Protein AF-A0A9W6ZU11-F1 (afdb_monomer)

Nearest PDB structures (foldseek):
  2fmk-assembly1_A  TM=8.822E-01  e=1.330E-03  Salmonella enterica subsp. enterica serovar Typhimurium str. LT2
  3ffx-assembly2_B  TM=8.797E-01  e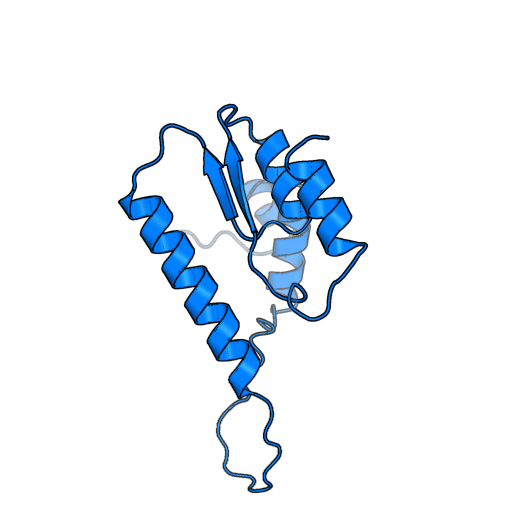=2.230E-03  Escherichia coli K-12
  3m6m-assembly1_F  TM=8.967E-01  e=4.539E-03  Xanthomonas campestris pv. campestris
  1mih-assembly2_B  TM=8.732E-01  e=5.509E-03  Escherichia coli
  6swl-assembly2_B  TM=8.504E-01  e=1.121E-02  Geobacillus stearothermophilus

Structure (mmCIF, N/CA/C/O backbone):
data_AF-A0A9W6ZU11-F1
#
_entry.id   AF-A0A9W6ZU11-F1
#
loop_
_atom_site.group_PDB
_atom_site.id
_atom_site.type_symbol
_atom_site.label_atom_id
_atom_site.label_alt_id
_atom_site.label_comp_id
_atom_site.label_asym_id
_atom_site.label_entity_id
_atom_site.label_seq_id
_atom_site.pdbx_PDB_ins_code
_atom_site.Cartn_x
_atom_site.Cartn_y
_atom_site.Cartn_z
_atom_site.occupancy
_atom_site.B_iso_or_equiv
_atom_site.auth_seq_id
_atom_site.auth_comp_id
_atom_site.auth_asym_id
_atom_site.auth_atom_id
_atom_site.pdbx_PDB_model_num
ATOM 1 N N . MET A 1 1 ? 17.823 -1.088 -10.133 1.00 62.28 1 MET A N 1
ATOM 2 C CA . MET A 1 1 ? 16.847 -1.796 -9.285 1.00 62.28 1 MET A CA 1
ATOM 3 C C . MET A 1 1 ? 15.929 -0.755 -8.673 1.00 62.28 1 MET A C 1
ATOM 5 O O . MET A 1 1 ? 16.429 0.159 -8.023 1.00 62.28 1 MET A O 1
ATOM 9 N N . SER A 1 2 ? 14.636 -0.798 -8.987 1.00 80.50 2 SER A N 1
ATOM 10 C CA . SER A 1 2 ? 13.642 0.122 -8.423 1.00 80.50 2 SER A CA 1
ATOM 11 C C . SER A 1 2 ? 13.206 -0.324 -7.020 1.00 80.50 2 SER A C 1
ATOM 13 O O . SER A 1 2 ? 13.491 -1.446 -6.600 1.00 80.50 2 SER A O 1
ATOM 15 N N . GLY A 1 3 ? 12.490 0.537 -6.288 1.00 78.50 3 GLY A N 1
ATOM 16 C CA . GLY A 1 3 ? 11.928 0.170 -4.980 1.00 78.50 3 GLY A CA 1
ATOM 17 C C . GLY A 1 3 ? 10.921 -0.988 -5.052 1.00 78.50 3 GLY A C 1
ATOM 18 O O . GLY A 1 3 ? 10.843 -1.784 -4.121 1.00 78.50 3 GLY A O 1
ATOM 19 N N . LEU A 1 4 ? 10.202 -1.123 -6.173 1.00 79.94 4 LEU A N 1
ATOM 20 C CA . LEU A 1 4 ? 9.296 -2.247 -6.425 1.00 79.94 4 LEU A CA 1
ATOM 21 C C . LEU A 1 4 ? 10.056 -3.545 -6.717 1.00 79.94 4 LEU A C 1
ATOM 23 O O . LEU A 1 4 ? 9.653 -4.596 -6.229 1.00 79.94 4 LEU A O 1
ATOM 27 N N . ASP A 1 5 ? 11.160 -3.476 -7.464 1.00 82.12 5 ASP A N 1
ATOM 28 C CA . ASP A 1 5 ? 12.004 -4.652 -7.736 1.00 82.12 5 ASP A CA 1
ATOM 29 C C . ASP A 1 5 ? 12.688 -5.145 -6.455 1.00 82.12 5 ASP A C 1
ATOM 31 O O . ASP A 1 5 ? 12.890 -6.339 -6.271 1.00 82.12 5 ASP A O 1
ATOM 35 N N . PHE A 1 6 ? 13.023 -4.230 -5.538 1.00 83.94 6 PHE A N 1
ATOM 36 C CA . PHE A 1 6 ? 13.545 -4.589 -4.220 1.00 83.94 6 PHE A CA 1
ATOM 37 C C . PHE A 1 6 ? 12.509 -5.278 -3.343 1.00 83.94 6 PHE A C 1
ATOM 39 O O . PHE A 1 6 ? 12.827 -6.286 -2.716 1.00 83.94 6 PHE A O 1
ATOM 46 N N . LEU A 1 7 ? 11.271 -4.782 -3.329 1.00 83.69 7 LEU A N 1
ATOM 47 C CA . LEU A 1 7 ? 10.175 -5.456 -2.636 1.00 83.69 7 LEU A CA 1
ATOM 48 C C . LEU A 1 7 ? 9.994 -6.888 -3.155 1.00 83.69 7 LEU A C 1
ATOM 50 O O . LEU A 1 7 ? 9.924 -7.822 -2.362 1.00 83.69 7 LEU A O 1
ATOM 54 N N . GLU A 1 8 ? 9.956 -7.049 -4.475 1.00 82.44 8 GLU A N 1
ATOM 55 C CA . GLU A 1 8 ? 9.813 -8.349 -5.130 1.00 82.44 8 GLU A CA 1
ATOM 56 C C . GLU A 1 8 ? 10.979 -9.284 -4.794 1.00 82.44 8 GLU A C 1
ATOM 58 O O . GLU A 1 8 ? 10.756 -10.397 -4.324 1.00 82.44 8 GLU A O 1
ATOM 63 N N . TYR A 1 9 ? 12.217 -8.797 -4.905 1.00 83.81 9 TYR A N 1
ATOM 64 C CA . TYR A 1 9 ? 13.414 -9.555 -4.548 1.00 83.81 9 TYR A CA 1
ATOM 65 C C . TYR A 1 9 ? 13.387 -10.051 -3.095 1.00 83.81 9 TYR A C 1
ATOM 67 O O . TYR A 1 9 ? 13.678 -11.215 -2.830 1.00 83.81 9 TYR A O 1
ATOM 75 N N . VAL A 1 10 ? 13.005 -9.189 -2.148 1.00 82.06 10 VAL A N 1
ATOM 76 C CA . VAL A 1 10 ? 12.952 -9.542 -0.720 1.00 82.06 10 VAL A CA 1
ATOM 77 C C . VAL A 1 10 ? 11.817 -10.522 -0.408 1.00 82.06 10 VAL A C 1
ATOM 79 O O . VAL A 1 10 ? 11.945 -11.346 0.500 1.00 82.06 10 VAL A O 1
ATOM 82 N N . ARG A 1 11 ? 10.707 -10.462 -1.151 1.00 77.38 11 ARG A N 1
ATOM 83 C CA . ARG A 1 11 ? 9.618 -11.442 -1.030 1.00 77.38 11 ARG A CA 1
ATOM 84 C C . ARG A 1 11 ? 10.014 -12.810 -1.585 1.00 77.38 11 ARG A C 1
ATOM 86 O O . ARG A 1 11 ? 9.645 -13.813 -0.977 1.00 77.38 11 ARG A O 1
ATOM 93 N N . ASP A 1 12 ? 10.769 -12.836 -2.679 1.00 79.75 12 ASP A N 1
ATOM 94 C CA . ASP A 1 12 ? 11.241 -14.059 -3.338 1.00 79.75 12 ASP A CA 1
ATOM 95 C C . ASP A 1 12 ? 12.415 -14.726 -2.591 1.00 79.75 12 ASP A C 1
ATOM 97 O O . ASP A 1 12 ? 12.525 -15.949 -2.559 1.00 79.75 12 ASP A O 1
ATOM 101 N N . HIS A 1 13 ? 13.234 -13.932 -1.886 1.00 79.38 13 HIS A N 1
ATOM 102 C CA . HIS A 1 13 ? 14.375 -14.396 -1.085 1.00 79.38 13 HIS A CA 1
ATOM 103 C C . HIS A 1 13 ? 14.144 -14.154 0.417 1.00 79.38 13 HIS A C 1
ATOM 105 O O . HIS A 1 13 ? 14.784 -13.283 1.020 1.00 79.38 13 HIS A O 1
ATOM 111 N N . PRO A 1 14 ? 13.230 -14.908 1.057 1.00 67.25 14 PRO A N 1
ATOM 112 C CA . PRO A 1 14 ? 12.904 -14.714 2.458 1.00 67.25 14 PRO A CA 1
ATOM 113 C C . PRO A 1 14 ? 14.074 -15.133 3.354 1.00 67.25 14 PRO A C 1
ATOM 115 O O . PRO A 1 14 ? 14.237 -16.304 3.688 1.00 67.25 14 PRO A O 1
ATOM 118 N N . VAL A 1 15 ? 14.857 -14.159 3.807 1.00 68.50 15 VAL A N 1
ATOM 119 C CA . VAL A 1 15 ? 15.675 -14.297 5.019 1.00 68.50 15 VAL A CA 1
ATOM 120 C C . VAL A 1 15 ? 14.745 -14.486 6.226 1.00 68.50 15 VAL A C 1
ATOM 122 O O . VAL A 1 15 ? 13.701 -13.833 6.309 1.00 68.50 15 VAL A O 1
ATOM 125 N N . GLU A 1 16 ? 15.113 -15.371 7.161 1.00 61.19 16 GLU A N 1
ATOM 126 C CA . GLU A 1 16 ? 14.286 -15.786 8.318 1.00 61.19 16 GLU A CA 1
ATOM 127 C C . GLU A 1 16 ? 13.654 -14.610 9.083 1.00 61.19 16 GLU A C 1
ATOM 129 O O . GLU A 1 16 ? 12.509 -14.695 9.514 1.00 61.19 16 GLU A O 1
ATOM 134 N N . ASN A 1 17 ? 14.349 -13.472 9.158 1.00 62.44 17 ASN A N 1
ATOM 135 C CA . ASN A 1 17 ? 13.919 -12.291 9.913 1.00 62.44 17 ASN A CA 1
ATOM 136 C C . ASN A 1 17 ? 13.094 -11.271 9.107 1.00 62.44 17 ASN A C 1
ATOM 138 O O . ASN A 1 17 ? 12.743 -10.215 9.632 1.00 62.44 17 ASN A O 1
ATOM 142 N N . VAL A 1 18 ? 12.807 -11.542 7.831 1.00 66.12 18 VAL A N 1
ATOM 143 C CA . VAL A 1 18 ? 12.072 -10.619 6.941 1.00 66.12 18 VAL A CA 1
ATOM 144 C C . VAL A 1 18 ? 10.720 -11.186 6.509 1.00 66.12 18 VAL A C 1
ATOM 146 O O . VAL A 1 18 ? 9.853 -10.442 6.034 1.00 66.12 18 VAL A O 1
ATOM 149 N N . ARG A 1 19 ? 10.473 -12.484 6.743 1.00 63.06 19 ARG A N 1
ATOM 150 C CA . ARG A 1 19 ? 9.136 -13.066 6.583 1.00 63.06 19 ARG A CA 1
ATOM 151 C C . ARG A 1 19 ? 8.158 -12.372 7.529 1.00 63.06 19 ARG A C 1
ATOM 153 O O . ARG A 1 19 ? 8.179 -12.577 8.733 1.00 63.06 19 ARG A O 1
ATOM 160 N N . GLY A 1 20 ? 7.287 -11.550 6.950 1.00 70.06 20 GLY A N 1
ATOM 161 C CA . GLY A 1 20 ? 6.236 -10.842 7.676 1.00 70.06 20 GLY A CA 1
ATOM 162 C C . GLY A 1 20 ? 6.539 -9.379 7.987 1.00 70.06 20 GLY A C 1
ATOM 163 O O . GLY A 1 20 ? 5.685 -8.733 8.583 1.00 70.06 20 GLY A O 1
ATOM 164 N N . LEU A 1 21 ? 7.683 -8.820 7.572 1.00 78.81 21 LEU A N 1
ATOM 165 C CA . LEU A 1 21 ? 7.898 -7.379 7.722 1.00 78.81 21 LEU A CA 1
ATOM 166 C C . LEU A 1 21 ? 6.945 -6.585 6.802 1.00 78.81 21 LEU A C 1
ATOM 168 O O . LEU A 1 21 ? 6.781 -6.940 5.624 1.00 78.81 21 LEU A O 1
ATOM 172 N N . PRO A 1 22 ? 6.296 -5.525 7.319 1.00 82.50 22 PRO A N 1
ATOM 173 C CA . PRO A 1 22 ? 5.472 -4.647 6.507 1.00 82.50 22 PRO A CA 1
ATOM 174 C C . PRO A 1 22 ? 6.341 -3.733 5.637 1.00 82.50 22 PRO A C 1
ATOM 176 O O . PRO A 1 22 ? 7.328 -3.168 6.106 1.00 82.50 22 PRO A O 1
ATOM 179 N N . PHE A 1 23 ? 5.945 -3.542 4.378 1.00 85.69 23 PHE A N 1
ATOM 180 C CA . PHE A 1 23 ? 6.639 -2.646 3.446 1.00 85.69 23 PHE A CA 1
ATOM 181 C C . PHE A 1 23 ? 5.786 -1.419 3.154 1.00 85.69 23 PHE A C 1
ATOM 183 O O . PHE A 1 23 ? 4.627 -1.541 2.758 1.00 85.69 23 PHE A O 1
ATOM 190 N N . VAL A 1 24 ? 6.377 -0.236 3.315 1.00 87.31 24 VAL A N 1
ATOM 191 C CA . VAL A 1 24 ? 5.749 1.042 2.968 1.00 87.31 24 VAL A CA 1
ATOM 192 C C . VAL A 1 24 ? 6.521 1.667 1.815 1.00 87.31 24 VAL A C 1
ATOM 194 O O . VAL A 1 24 ? 7.713 1.944 1.938 1.00 87.31 24 VAL A O 1
ATOM 197 N N . LEU A 1 25 ? 5.847 1.886 0.689 1.00 87.31 25 LEU A N 1
ATOM 198 C CA . LEU A 1 25 ? 6.435 2.518 -0.490 1.00 87.31 25 LEU A CA 1
ATOM 199 C C . LEU A 1 25 ? 6.195 4.029 -0.448 1.00 87.31 25 LEU A C 1
ATOM 201 O O . LEU A 1 25 ? 5.050 4.477 -0.449 1.00 87.31 25 LEU A O 1
ATOM 205 N N . LEU A 1 26 ? 7.276 4.810 -0.437 1.00 85.62 26 LEU A N 1
ATOM 206 C CA . LEU A 1 26 ? 7.231 6.268 -0.548 1.00 85.62 26 LEU A CA 1
ATOM 207 C C . LEU A 1 26 ? 7.542 6.674 -1.988 1.00 85.62 26 LEU A C 1
ATOM 209 O O . LEU A 1 26 ? 8.629 6.381 -2.488 1.00 85.62 26 LEU A O 1
ATOM 213 N N . THR A 1 27 ? 6.638 7.389 -2.653 1.00 78.12 27 THR A N 1
ATOM 214 C CA . THR A 1 27 ? 6.841 7.790 -4.056 1.00 78.12 27 THR A CA 1
ATOM 215 C C . THR A 1 27 ? 6.759 9.296 -4.250 1.00 78.12 27 THR A C 1
ATOM 217 O O . THR A 1 27 ? 6.043 9.981 -3.536 1.00 78.12 27 THR A O 1
ATOM 220 N N . ALA A 1 28 ? 7.471 9.834 -5.240 1.00 72.62 28 ALA A N 1
ATOM 221 C CA . ALA A 1 28 ? 7.244 11.197 -5.734 1.00 72.62 28 ALA A CA 1
ATOM 222 C C . ALA A 1 28 ? 6.180 11.254 -6.848 1.00 72.62 28 ALA A C 1
ATOM 224 O O . ALA A 1 28 ? 5.738 12.337 -7.217 1.00 72.62 28 ALA A O 1
ATOM 225 N N . ARG A 1 29 ? 5.783 10.099 -7.400 1.00 63.41 29 ARG A N 1
ATOM 226 C CA . ARG A 1 29 ? 4.823 9.986 -8.504 1.00 63.41 29 ARG A CA 1
ATOM 227 C C . ARG A 1 29 ? 3.557 9.325 -7.972 1.00 63.41 29 ARG A C 1
ATOM 229 O O . ARG A 1 29 ? 3.515 8.120 -7.766 1.00 63.41 29 ARG A O 1
ATOM 236 N N 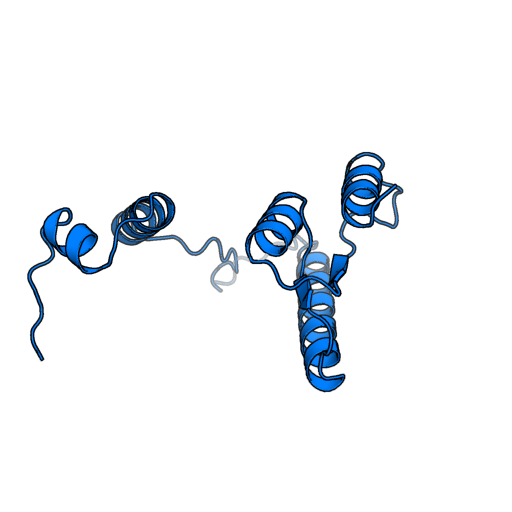. GLY A 1 30 ? 2.541 10.133 -7.686 1.00 63.44 30 GLY A N 1
ATOM 237 C CA . GLY A 1 30 ? 1.256 9.683 -7.142 1.00 63.44 30 GLY A CA 1
ATOM 238 C C . GLY A 1 30 ? 0.310 9.066 -8.175 1.00 63.44 30 GLY A C 1
ATOM 239 O O . GLY A 1 30 ? -0.899 9.154 -7.984 1.00 63.44 30 GLY A O 1
ATOM 240 N N . MET A 1 31 ? 0.818 8.505 -9.280 1.00 71.88 31 MET A N 1
ATOM 241 C CA . MET A 1 31 ? -0.046 7.908 -10.301 1.00 71.88 31 MET A CA 1
ATOM 242 C C . MET A 1 31 ? -0.733 6.666 -9.730 1.00 71.88 31 MET A C 1
ATOM 244 O O . MET A 1 31 ? -0.112 5.861 -9.034 1.00 71.88 31 MET A O 1
ATOM 248 N N . THR A 1 32 ? -2.030 6.531 -10.003 1.00 74.12 32 THR A N 1
ATOM 249 C CA . THR A 1 32 ? -2.861 5.430 -9.501 1.00 74.12 32 THR A CA 1
ATOM 250 C C . THR A 1 32 ? -2.280 4.067 -9.884 1.00 74.12 32 THR A C 1
ATOM 252 O O . THR A 1 32 ? -2.271 3.163 -9.052 1.00 74.12 32 THR A O 1
ATOM 255 N N . ASP A 1 33 ? -1.698 3.948 -11.079 1.00 80.00 33 ASP A N 1
ATOM 256 C CA . ASP A 1 33 ? -1.082 2.709 -11.569 1.00 80.00 33 ASP A CA 1
ATOM 257 C C . ASP A 1 33 ? 0.108 2.252 -10.714 1.00 80.00 33 ASP A C 1
ATOM 259 O O . ASP A 1 33 ? 0.207 1.074 -10.373 1.00 80.00 33 ASP A O 1
ATOM 263 N N . ASP A 1 34 ? 0.963 3.181 -10.270 1.00 78.31 34 ASP A N 1
ATOM 264 C CA . ASP A 1 34 ? 2.116 2.850 -9.423 1.00 78.31 34 ASP A CA 1
ATOM 265 C C . ASP A 1 34 ? 1.665 2.344 -8.040 1.00 78.31 34 ASP A C 1
ATOM 267 O O . ASP A 1 34 ? 2.283 1.450 -7.452 1.00 78.31 34 ASP A O 1
ATOM 271 N N . ARG A 1 35 ? 0.547 2.883 -7.528 1.00 78.12 35 ARG A N 1
ATOM 272 C CA . ARG A 1 35 ? -0.068 2.421 -6.274 1.00 78.12 35 ARG A CA 1
ATOM 273 C C . ARG A 1 35 ? -0.591 1.000 -6.426 1.00 78.12 35 ARG A C 1
ATOM 275 O O . ARG A 1 35 ? -0.310 0.155 -5.579 1.00 78.12 35 ARG A O 1
ATOM 282 N N . ILE A 1 36 ? -1.333 0.748 -7.505 1.00 82.62 36 ILE A N 1
ATOM 283 C CA . ILE 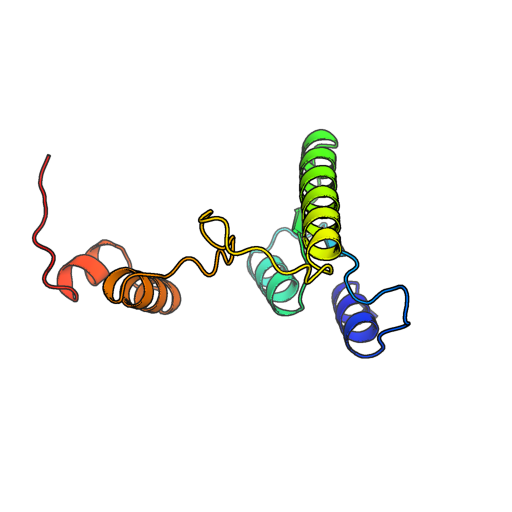A 1 36 ? -1.908 -0.566 -7.810 1.00 82.62 36 ILE A CA 1
ATOM 284 C C . ILE A 1 36 ? -0.789 -1.604 -7.935 1.00 82.62 36 ILE A C 1
ATOM 286 O O . ILE A 1 36 ? -0.854 -2.641 -7.274 1.00 82.62 36 ILE A O 1
ATOM 290 N N . ALA A 1 37 ? 0.267 -1.299 -8.694 1.00 82.12 37 ALA A N 1
ATOM 291 C CA . ALA A 1 37 ? 1.426 -2.176 -8.841 1.00 82.12 37 ALA A CA 1
ATOM 292 C C . ALA A 1 37 ? 2.113 -2.458 -7.492 1.00 82.12 37 ALA A C 1
ATOM 294 O O . ALA A 1 37 ? 2.465 -3.602 -7.201 1.00 82.12 37 ALA A O 1
ATOM 295 N N . GLY A 1 38 ? 2.259 -1.443 -6.633 1.00 81.38 38 GLY A N 1
ATOM 296 C CA . GLY A 1 38 ? 2.803 -1.610 -5.283 1.00 81.38 38 GLY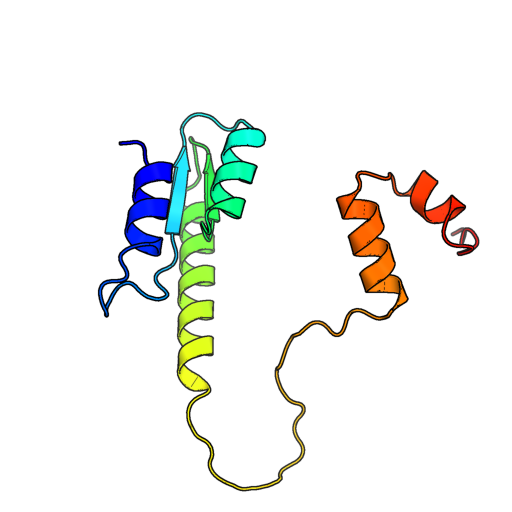 A CA 1
ATOM 297 C C . GLY A 1 38 ? 1.980 -2.564 -4.415 1.00 81.38 38 GLY A C 1
ATOM 298 O O . GLY A 1 38 ? 2.543 -3.456 -3.778 1.00 81.38 38 GLY A O 1
ATOM 299 N N . TYR A 1 39 ? 0.652 -2.423 -4.421 1.00 82.88 39 TYR A N 1
ATOM 300 C CA . TYR A 1 39 ? -0.231 -3.314 -3.665 1.00 82.88 39 TYR A CA 1
ATOM 301 C C . TYR A 1 39 ? -0.210 -4.749 -4.204 1.00 82.88 39 TYR A C 1
ATOM 303 O O . TYR A 1 39 ? -0.109 -5.686 -3.415 1.00 82.88 39 TYR A O 1
ATOM 311 N N . GLN A 1 40 ? -0.229 -4.935 -5.529 1.00 83.19 40 GLN A N 1
ATOM 312 C CA . GLN A 1 40 ? -0.140 -6.263 -6.153 1.00 83.19 40 GLN A CA 1
ATOM 313 C C . GLN A 1 40 ? 1.169 -6.986 -5.808 1.00 83.19 40 GLN A C 1
ATOM 315 O O . GLN A 1 40 ? 1.166 -8.198 -5.608 1.00 83.19 40 GLN A O 1
ATOM 320 N N . LYS A 1 41 ? 2.276 -6.245 -5.661 1.00 81.62 41 LYS A N 1
ATOM 321 C CA . LYS A 1 41 ? 3.580 -6.785 -5.238 1.00 81.62 41 LYS A CA 1
ATOM 322 C C . LYS A 1 41 ? 3.702 -7.026 -3.723 1.00 81.62 41 LYS A C 1
ATOM 324 O O . LYS A 1 41 ? 4.768 -7.408 -3.243 1.00 81.62 41 LYS A O 1
ATOM 329 N N . GLY A 1 42 ? 2.636 -6.819 -2.947 1.00 79.00 42 GLY A N 1
ATOM 330 C CA . GLY A 1 42 ? 2.618 -7.112 -1.510 1.00 79.00 42 GLY A CA 1
ATOM 331 C C . GLY A 1 42 ? 3.184 -5.998 -0.626 1.00 79.00 42 GLY A C 1
ATOM 332 O O . GLY A 1 42 ? 3.684 -6.273 0.475 1.00 79.00 42 GLY A O 1
ATOM 333 N N . ALA A 1 43 ? 3.120 -4.746 -1.089 1.00 84.69 43 ALA A N 1
ATOM 334 C CA . ALA A 1 43 ? 3.336 -3.595 -0.224 1.00 84.69 43 ALA A CA 1
ATOM 335 C C . ALA A 1 43 ? 2.164 -3.448 0.749 1.00 84.69 43 ALA A C 1
ATOM 337 O O . ALA A 1 43 ? 0.998 -3.569 0.376 1.00 84.69 43 ALA A O 1
ATOM 338 N N . SER A 1 44 ? 2.476 -3.158 2.005 1.00 84.25 44 SER A N 1
ATOM 339 C CA . SER A 1 44 ? 1.477 -3.000 3.060 1.00 84.25 44 SER A CA 1
ATOM 340 C C . SER A 1 44 ? 0.853 -1.604 3.056 1.00 84.25 44 SER A C 1
ATOM 342 O O . SER A 1 44 ? -0.302 -1.445 3.441 1.00 84.25 44 SER A O 1
ATOM 344 N N . ALA A 1 45 ? 1.598 -0.593 2.605 1.00 84.62 45 ALA A N 1
ATOM 345 C CA . ALA A 1 45 ? 1.079 0.748 2.374 1.00 84.62 45 ALA A CA 1
ATOM 346 C C . ALA A 1 45 ? 1.857 1.465 1.265 1.00 84.62 45 ALA A C 1
ATOM 348 O O . ALA A 1 45 ? 3.005 1.135 0.961 1.00 84.62 45 ALA A O 1
ATOM 349 N N . TYR A 1 46 ? 1.222 2.477 0.680 1.00 86.31 46 TYR A N 1
ATOM 350 C CA . TYR A 1 46 ? 1.789 3.296 -0.381 1.00 86.31 46 TYR A CA 1
ATOM 351 C C . TYR A 1 46 ? 1.464 4.764 -0.103 1.00 86.31 46 TYR A C 1
ATOM 353 O O . TYR A 1 46 ? 0.291 5.103 0.056 1.00 86.31 46 TYR A O 1
ATOM 361 N N . LEU A 1 47 ? 2.485 5.617 -0.036 1.00 85.88 47 LEU A N 1
ATOM 362 C CA . LEU A 1 47 ? 2.372 6.996 0.436 1.00 85.88 47 LEU A CA 1
ATOM 363 C C . LEU A 1 47 ? 3.037 7.971 -0.562 1.00 85.88 47 LEU A C 1
ATOM 365 O O . LEU A 1 47 ? 4.256 7.908 -0.771 1.00 85.88 47 LEU A O 1
ATOM 369 N N . PRO A 1 48 ? 2.266 8.855 -1.224 1.00 85.62 48 PRO A N 1
ATOM 370 C CA . PRO A 1 48 ? 2.813 9.839 -2.154 1.00 85.62 48 PRO A CA 1
ATOM 371 C C . PRO A 1 48 ? 3.449 11.029 -1.420 1.00 85.62 48 PRO A C 1
ATOM 373 O O . PRO A 1 48 ? 2.997 11.440 -0.360 1.00 85.62 48 PRO A O 1
ATOM 376 N N . LYS A 1 49 ? 4.500 11.611 -2.001 1.00 83.44 49 LYS A N 1
ATOM 377 C CA . LYS A 1 49 ? 5.145 12.840 -1.525 1.00 83.44 49 LYS A CA 1
ATOM 378 C C . LYS A 1 49 ? 4.505 14.077 -2.176 1.00 83.44 49 LYS A C 1
ATOM 380 O O . LYS A 1 49 ? 4.263 14.038 -3.383 1.00 83.44 49 LYS A O 1
ATOM 385 N N . PRO A 1 50 ? 4.346 15.192 -1.439 1.00 86.12 50 PRO A N 1
ATOM 386 C CA . PRO A 1 50 ? 4.657 15.349 -0.015 1.00 86.12 50 PRO A CA 1
ATOM 387 C C . PRO A 1 50 ? 3.610 14.657 0.872 1.00 86.12 50 PRO A C 1
ATOM 389 O O . PRO A 1 50 ? 2.421 14.734 0.588 1.00 86.12 50 PRO A O 1
ATOM 392 N N . PHE A 1 51 ? 4.058 14.006 1.947 1.00 83.00 51 PHE A N 1
ATOM 393 C CA . PHE A 1 51 ? 3.185 13.373 2.940 1.00 83.00 51 PHE A CA 1
ATOM 394 C C . PHE A 1 51 ? 3.292 14.076 4.289 1.00 83.00 51 PHE A C 1
ATOM 396 O O . PHE A 1 51 ? 4.322 14.681 4.604 1.00 83.00 51 PHE A O 1
ATOM 403 N N . SER A 1 52 ? 2.246 13.956 5.106 1.00 87.69 52 SER A N 1
ATOM 404 C CA . SER A 1 52 ? 2.296 14.416 6.493 1.00 87.69 52 SER A CA 1
ATOM 405 C C . SER A 1 52 ? 3.058 13.407 7.366 1.00 87.69 52 SER A C 1
ATOM 407 O O . SER A 1 52 ? 2.834 12.198 7.245 1.00 87.69 52 SER A O 1
ATOM 409 N N . PRO A 1 53 ? 3.926 13.853 8.293 1.00 88.12 53 PRO A N 1
ATOM 410 C CA . PRO A 1 53 ? 4.539 12.954 9.271 1.00 88.12 53 PRO A CA 1
ATOM 411 C C . PRO A 1 53 ? 3.495 12.236 10.143 1.00 88.12 53 PRO A C 1
ATOM 413 O O . PRO A 1 53 ? 3.731 11.108 10.578 1.00 88.12 53 PRO A O 1
ATOM 416 N N . GLU A 1 54 ? 2.329 12.847 10.369 1.00 88.44 54 GLU A N 1
ATOM 417 C CA . GLU A 1 54 ? 1.227 12.230 11.116 1.00 88.44 54 GLU A CA 1
ATOM 418 C C . GLU A 1 54 ? 0.594 11.064 10.350 1.00 88.44 54 GLU A C 1
ATOM 420 O O . GLU A 1 54 ? 0.282 10.031 10.941 1.00 88.44 54 GLU A O 1
ATOM 425 N N . GLU A 1 55 ? 0.477 11.195 9.027 1.00 86.19 55 GLU A N 1
ATOM 426 C CA . GLU A 1 55 ? -0.039 10.144 8.147 1.00 86.19 55 GLU A CA 1
ATOM 427 C C . GLU A 1 55 ? 0.897 8.931 8.147 1.00 86.19 55 GLU A C 1
ATOM 429 O O . GLU A 1 55 ? 0.460 7.798 8.362 1.00 86.19 55 GLU A O 1
ATOM 434 N N . LEU A 1 56 ? 2.208 9.168 8.018 1.00 88.06 56 LEU A N 1
ATOM 435 C CA . LEU A 1 56 ? 3.206 8.104 8.122 1.00 88.06 56 LEU A CA 1
ATOM 436 C C . LEU A 1 56 ? 3.152 7.418 9.495 1.00 88.06 56 LEU A C 1
ATOM 438 O O . LEU A 1 56 ? 3.202 6.190 9.577 1.00 88.06 56 LEU A O 1
ATOM 442 N N . LYS A 1 57 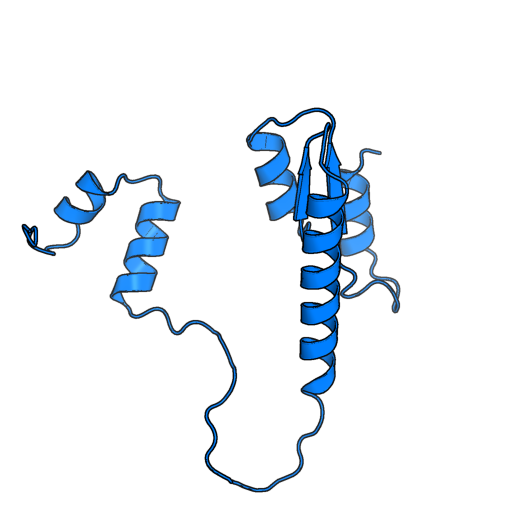? 3.011 8.192 10.576 1.00 88.81 57 LYS A N 1
ATOM 443 C CA . LYS A 1 57 ? 2.902 7.654 11.937 1.00 88.81 57 LYS A CA 1
ATOM 444 C C . LYS A 1 57 ? 1.668 6.762 12.100 1.00 88.81 57 LYS A C 1
ATOM 446 O O . LYS A 1 57 ? 1.790 5.677 12.664 1.00 88.81 57 LYS A O 1
ATOM 451 N N . ALA A 1 58 ? 0.509 7.182 11.594 1.00 87.56 58 ALA A N 1
ATOM 452 C CA . ALA A 1 58 ? -0.720 6.390 11.653 1.00 87.56 58 ALA A CA 1
ATOM 453 C C . ALA A 1 58 ? -0.570 5.052 10.907 1.00 87.56 58 ALA A C 1
ATOM 455 O O . ALA A 1 58 ? -0.928 4.000 11.444 1.00 87.56 58 ALA A O 1
ATOM 456 N N . ILE A 1 59 ? 0.033 5.083 9.714 1.00 88.06 59 ILE A N 1
ATOM 457 C CA . ILE A 1 59 ? 0.326 3.885 8.915 1.00 88.06 59 ILE A CA 1
ATOM 458 C C . ILE A 1 59 ? 1.251 2.934 9.685 1.00 88.06 59 ILE A C 1
ATOM 460 O O . ILE A 1 59 ? 0.953 1.746 9.804 1.00 88.06 59 ILE A O 1
ATOM 464 N N . LEU A 1 60 ? 2.347 3.445 10.255 1.00 87.75 60 LEU A N 1
ATOM 465 C CA . LEU A 1 60 ? 3.302 2.632 11.014 1.00 87.75 60 LEU A CA 1
ATOM 466 C C . LEU A 1 60 ? 2.666 1.983 12.250 1.00 87.75 60 LEU A C 1
ATOM 468 O O . LEU A 1 60 ? 2.862 0.789 12.474 1.00 87.75 60 LEU A O 1
ATOM 472 N N . ILE A 1 61 ? 1.871 2.732 13.022 1.00 86.94 61 ILE A N 1
ATOM 473 C CA . ILE A 1 61 ? 1.169 2.199 14.202 1.00 86.94 61 ILE A CA 1
ATOM 474 C C . ILE A 1 61 ? 0.211 1.072 13.793 1.00 86.94 61 ILE A C 1
ATOM 476 O O . ILE A 1 61 ? 0.217 0.005 14.413 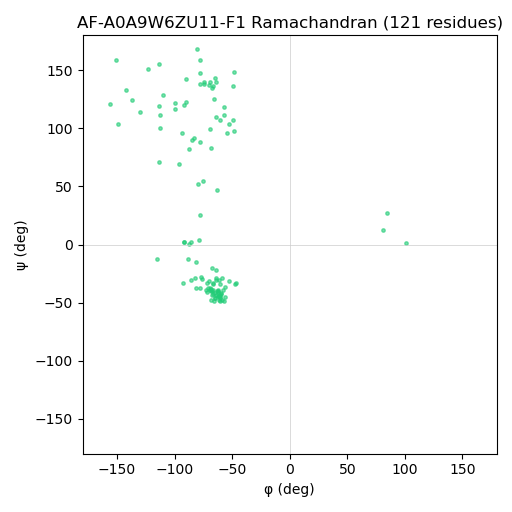1.00 86.94 61 ILE A O 1
ATOM 480 N N . GLY A 1 62 ? -0.568 1.275 12.725 1.00 84.69 62 GLY A N 1
ATOM 481 C CA . GLY A 1 62 ? -1.495 0.263 12.215 1.00 84.69 62 GLY A CA 1
ATOM 482 C C . GLY A 1 62 ? -0.794 -1.014 11.739 1.00 84.69 62 GLY A C 1
ATOM 483 O O . GLY A 1 62 ? -1.275 -2.118 12.000 1.00 84.69 62 GLY A O 1
ATOM 484 N N . LEU A 1 63 ? 0.364 -0.880 11.086 1.00 85.44 63 LEU A N 1
ATOM 485 C CA . LEU A 1 63 ? 1.157 -2.012 10.598 1.00 85.44 63 LEU A CA 1
ATOM 486 C C . LEU A 1 63 ? 1.768 -2.825 11.744 1.00 85.44 63 LEU A C 1
ATOM 488 O O . LEU A 1 63 ? 1.630 -4.048 11.774 1.00 85.44 63 LEU A O 1
ATOM 492 N N . VAL A 1 64 ? 2.390 -2.155 12.717 1.00 82.31 64 VAL A N 1
ATOM 493 C CA . VAL A 1 64 ? 3.012 -2.820 13.874 1.00 82.31 64 VAL A CA 1
ATOM 494 C C . VAL A 1 64 ? 1.963 -3.542 14.725 1.00 82.31 64 VAL A C 1
ATOM 496 O O . VAL A 1 64 ? 2.172 -4.696 15.099 1.00 82.31 64 VAL A O 1
ATOM 499 N N . SER A 1 65 ? 0.809 -2.912 14.973 1.00 77.38 65 SER A N 1
ATOM 500 C CA . SER A 1 65 ? -0.279 -3.521 15.750 1.00 77.38 65 SER A CA 1
ATOM 501 C C . SER A 1 65 ? -0.887 -4.760 15.079 1.00 77.38 65 SER A C 1
ATOM 503 O O . SER A 1 65 ? -1.395 -5.642 15.770 1.00 77.38 65 SER A O 1
ATOM 505 N N . ARG A 1 66 ? -0.869 -4.843 13.743 1.00 71.00 66 ARG A N 1
ATOM 506 C CA . ARG A 1 66 ? -1.387 -6.005 13.004 1.00 71.00 66 ARG A CA 1
ATOM 507 C C . ARG A 1 66 ? -0.404 -7.180 13.037 1.00 71.00 66 ARG A C 1
ATOM 509 O O . ARG A 1 66 ? -0.821 -8.330 13.171 1.00 71.00 66 ARG A O 1
ATOM 516 N N . ASN A 1 67 ? 0.896 -6.895 12.972 1.00 67.25 67 ASN A N 1
ATOM 517 C CA . ASN A 1 67 ? 1.939 -7.914 13.079 1.00 67.25 67 ASN A CA 1
ATOM 518 C C . ASN A 1 67 ? 1.995 -8.553 14.475 1.00 67.25 67 ASN A C 1
ATOM 520 O O . ASN A 1 67 ? 2.152 -9.767 14.569 1.00 67.25 67 ASN A O 1
ATOM 524 N N . SER A 1 68 ? 1.820 -7.776 15.550 1.00 61.19 68 SER A N 1
ATOM 525 C CA . SER A 1 68 ? 1.806 -8.321 16.917 1.00 61.19 68 SER A CA 1
ATOM 526 C C . SER A 1 68 ? 0.591 -9.216 17.185 1.00 61.19 68 SER A C 1
ATOM 528 O O . SER A 1 68 ? 0.744 -10.280 17.777 1.00 61.19 68 SER A O 1
ATOM 530 N N . ALA A 1 69 ? -0.593 -8.845 16.684 1.00 59.44 69 ALA A N 1
ATOM 531 C CA . ALA A 1 69 ? -1.810 -9.649 16.825 1.00 59.44 69 ALA A CA 1
ATOM 532 C C . ALA A 1 69 ? -1.717 -11.012 16.112 1.00 59.44 69 ALA A C 1
ATOM 534 O O . ALA A 1 69 ? -2.299 -11.991 16.571 1.00 59.44 69 ALA A O 1
ATOM 535 N N . THR A 1 70 ? -0.952 -11.090 15.019 1.00 54.44 70 THR A N 1
ATOM 536 C CA . THR A 1 70 ? -0.775 -12.335 14.252 1.00 54.44 70 THR A CA 1
ATOM 537 C C . THR A 1 70 ? 0.194 -13.306 14.947 1.00 54.44 70 THR A C 1
ATOM 539 O O . THR A 1 70 ? 0.043 -14.518 14.821 1.00 54.44 70 THR A O 1
ATOM 542 N N . SER A 1 71 ? 1.145 -12.803 15.745 1.00 52.97 71 SER A N 1
ATOM 543 C CA . SER A 1 71 ? 2.113 -13.633 16.483 1.00 52.97 71 SER A CA 1
ATOM 544 C C . SER A 1 71 ? 1.574 -14.212 17.799 1.00 52.97 71 SER A C 1
ATOM 546 O O . SER A 1 71 ? 2.172 -15.133 18.346 1.00 52.97 71 SER A O 1
ATOM 548 N N . SER A 1 72 ? 0.455 -13.704 18.325 1.00 49.25 72 SER A N 1
ATOM 549 C CA . SER A 1 72 ? -0.116 -14.163 19.603 1.00 49.25 72 SER A CA 1
ATOM 550 C C . SER A 1 72 ? -1.153 -15.290 19.476 1.00 49.25 72 SER A C 1
ATOM 552 O O . SER A 1 72 ? -1.680 -15.735 20.490 1.00 49.25 72 SER A O 1
ATOM 554 N N . ALA A 1 73 ? -1.431 -15.793 18.267 1.00 52.00 73 ALA A N 1
ATOM 555 C CA . ALA A 1 73 ? -2.395 -16.880 18.049 1.00 52.00 73 ALA A CA 1
ATOM 556 C C . ALA A 1 73 ? -1.805 -18.304 18.208 1.00 52.00 73 ALA A C 1
ATOM 558 O O . ALA A 1 73 ? -2.519 -19.290 18.036 1.00 52.00 73 ALA A O 1
ATOM 559 N N . SER A 1 74 ? -0.521 -18.454 18.555 1.00 43.81 74 SER A N 1
ATOM 560 C CA . SER A 1 74 ? 0.139 -19.762 18.696 1.00 43.81 74 SER A CA 1
ATOM 561 C C . SER A 1 74 ? 0.166 -20.276 20.144 1.00 43.81 74 SER A C 1
ATOM 563 O O . SER A 1 74 ? 1.221 -20.361 20.774 1.00 43.81 74 SER A O 1
ATOM 565 N N . SER A 1 75 ? -0.993 -20.646 20.687 1.00 42.06 75 SER A N 1
ATOM 566 C CA . SER A 1 75 ? -1.094 -21.538 21.855 1.00 42.06 75 SER A CA 1
ATOM 567 C C . SER A 1 75 ? -2.389 -22.354 21.775 1.00 42.06 75 SER A C 1
ATOM 569 O O . SER A 1 75 ? -3.456 -21.811 22.050 1.00 42.06 75 SER A O 1
ATOM 571 N N . PRO A 1 76 ? -2.341 -23.650 21.407 1.00 53.88 76 PRO A N 1
ATOM 572 C CA . PRO A 1 76 ? -3.494 -24.528 21.495 1.00 53.88 76 PRO A CA 1
ATOM 573 C C . PRO A 1 76 ? -3.521 -25.140 22.902 1.00 53.88 76 PRO A C 1
ATOM 575 O O . PRO A 1 76 ? -3.036 -26.249 23.112 1.00 53.88 76 PRO A O 1
ATOM 578 N N . SER A 1 77 ? -4.047 -24.418 23.893 1.00 45.12 77 SER A N 1
ATOM 579 C CA . SER A 1 77 ? -4.428 -25.026 25.172 1.00 45.12 77 SER A CA 1
ATOM 580 C C . SER A 1 77 ? -5.936 -25.262 25.189 1.00 45.12 77 SER A C 1
ATOM 582 O O . SER A 1 77 ? -6.762 -24.360 25.081 1.00 45.12 77 SER A O 1
ATOM 584 N N . SER A 1 78 ? -6.275 -26.541 25.271 1.00 55.47 78 SER A N 1
ATOM 585 C CA . SER A 1 78 ? -7.614 -27.101 25.350 1.00 55.47 78 SER A CA 1
ATOM 586 C C . SER A 1 78 ? -8.413 -26.552 26.537 1.00 55.47 78 SER A C 1
ATOM 588 O O . SER A 1 78 ? -8.129 -26.916 27.675 1.00 55.47 78 SER A O 1
ATOM 590 N N . SER A 1 79 ? -9.451 -25.769 26.237 1.00 46.31 79 SER A N 1
ATOM 591 C CA . SER A 1 79 ? -10.694 -25.625 27.013 1.00 46.31 79 SER A CA 1
ATOM 592 C C . SER A 1 79 ? -11.788 -25.131 26.056 1.00 46.31 79 SER A C 1
ATOM 594 O O . SER A 1 79 ? -11.612 -24.060 25.475 1.00 46.31 79 SER A O 1
ATOM 596 N N . PRO A 1 80 ? -12.916 -25.840 25.863 1.00 57.59 80 PRO A N 1
ATOM 597 C CA . PRO A 1 80 ? -14.020 -25.320 25.070 1.00 57.59 80 PRO A CA 1
ATOM 598 C C . PRO A 1 80 ? -14.790 -24.317 25.933 1.00 57.59 80 PRO A C 1
ATOM 600 O O . PRO A 1 80 ? -15.719 -24.672 26.653 1.00 57.59 80 PRO A O 1
ATOM 603 N N . VAL A 1 81 ? -14.371 -23.055 25.895 1.00 52.38 81 VAL A N 1
ATOM 604 C CA . VAL A 1 81 ? -15.163 -21.937 26.410 1.00 52.38 81 VAL A CA 1
ATOM 605 C C . VAL A 1 81 ? -15.565 -21.102 25.208 1.00 52.38 81 VAL A C 1
ATOM 607 O O . VAL A 1 81 ? -14.732 -20.512 24.529 1.00 52.38 81 VAL A O 1
ATOM 610 N N . THR A 1 82 ? -16.863 -21.134 24.929 1.00 56.56 82 THR A N 1
ATOM 611 C CA . THR A 1 82 ? -17.569 -20.415 23.873 1.00 56.56 82 THR A CA 1
ATOM 612 C C . THR A 1 82 ? -17.192 -18.933 23.840 1.00 56.56 82 THR A C 1
ATOM 614 O O . THR A 1 82 ? -17.750 -18.119 24.571 1.00 56.56 82 THR A O 1
ATOM 617 N N . ALA A 1 83 ? -16.268 -18.581 22.953 1.00 50.66 83 ALA A N 1
ATOM 618 C CA . ALA A 1 83 ? -16.049 -17.231 22.455 1.00 50.66 83 ALA A CA 1
ATOM 619 C C . ALA A 1 83 ? -15.705 -17.353 20.959 1.00 50.66 83 ALA A C 1
ATOM 621 O O . ALA A 1 83 ? -14.947 -18.252 20.588 1.00 50.66 83 ALA A O 1
ATOM 622 N N . PRO A 1 84 ? -16.325 -16.541 20.086 1.00 54.03 84 PRO A N 1
ATOM 623 C CA . PRO A 1 84 ? -16.316 -16.778 18.648 1.00 54.03 84 PRO A CA 1
ATOM 624 C C . PRO A 1 84 ? -14.896 -16.654 18.071 1.00 54.03 84 PRO A C 1
ATOM 626 O O . PRO A 1 84 ? -14.139 -15.785 18.512 1.00 54.03 84 PRO A O 1
ATOM 629 N N . PRO A 1 85 ? -14.520 -17.486 17.082 1.00 48.12 85 PRO A N 1
ATOM 630 C CA . PRO A 1 85 ? -13.195 -17.426 16.487 1.00 48.12 85 PRO A CA 1
ATOM 631 C C . PRO A 1 85 ? -13.021 -16.097 15.751 1.00 48.12 85 PRO A C 1
ATOM 633 O O . PRO A 1 85 ? -13.792 -15.768 14.851 1.00 48.12 85 PRO A O 1
ATOM 636 N N . LEU A 1 86 ? -11.973 -15.351 16.096 1.00 52.12 86 LEU A N 1
ATOM 637 C CA . LEU A 1 86 ? -11.456 -14.240 15.297 1.00 52.12 86 LEU A CA 1
ATOM 638 C C . LEU A 1 86 ? -10.685 -14.789 14.086 1.00 52.12 86 LEU A C 1
ATOM 640 O O . LEU A 1 86 ? -9.534 -14.437 13.852 1.00 52.12 86 LEU A O 1
ATOM 644 N N . GLU A 1 87 ? -11.332 -15.634 13.290 1.00 48.69 87 GLU A N 1
ATOM 645 C CA . GLU A 1 87 ? -11.066 -15.655 11.861 1.00 48.69 87 GLU A CA 1
ATOM 646 C C . GLU A 1 87 ? -11.950 -14.568 11.270 1.00 48.69 87 GLU A C 1
ATOM 648 O O . GLU A 1 87 ? -13.084 -14.813 10.881 1.00 48.69 87 GLU A O 1
ATOM 653 N N . SER A 1 88 ? -11.451 -13.339 11.180 1.00 51.62 88 SER A N 1
ATOM 654 C CA . SER A 1 88 ? -12.070 -12.387 10.253 1.00 51.62 88 SER A CA 1
ATOM 655 C C . SER A 1 88 ? -11.576 -12.662 8.828 1.00 51.62 88 SER A C 1
ATOM 657 O O . SER A 1 88 ? -11.195 -11.755 8.093 1.00 51.62 88 SER A O 1
ATOM 659 N N . SER A 1 89 ? -11.689 -13.926 8.394 1.00 46.56 89 SER A N 1
ATOM 660 C CA . SER A 1 89 ? -12.384 -14.160 7.132 1.00 46.56 89 SER A CA 1
ATOM 661 C C . SER A 1 89 ? -13.728 -13.488 7.332 1.00 46.56 89 SER A C 1
ATOM 663 O O . SER A 1 89 ? -14.604 -14.031 7.998 1.00 46.56 89 SER A O 1
ATOM 665 N N . VAL A 1 90 ? -13.853 -12.241 6.874 1.00 56.44 90 VAL A N 1
ATOM 666 C CA . VAL A 1 90 ? -15.169 -11.640 6.700 1.00 56.44 90 VAL A CA 1
ATOM 667 C C . VAL A 1 90 ? -15.898 -12.659 5.847 1.00 56.44 90 VAL A C 1
ATOM 669 O O . VAL A 1 90 ? -15.545 -12.845 4.682 1.00 56.44 90 VAL A O 1
ATOM 672 N N . ALA A 1 91 ? -16.785 -13.431 6.473 1.00 56.41 91 ALA A N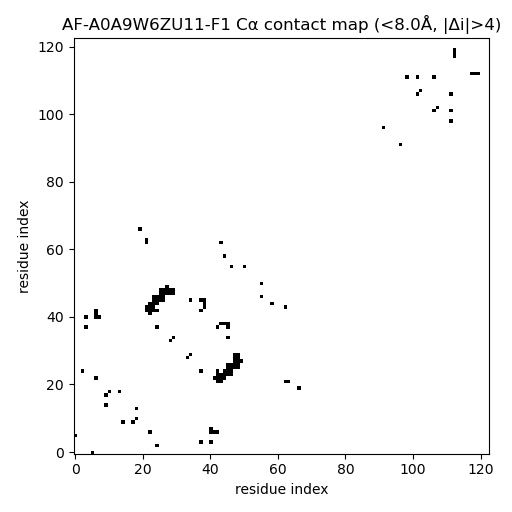 1
ATOM 673 C CA . ALA A 1 91 ? -17.598 -14.413 5.797 1.00 56.41 91 ALA A CA 1
ATOM 674 C C . ALA A 1 91 ? -18.548 -13.584 4.951 1.00 56.41 91 ALA A C 1
ATOM 676 O O . ALA A 1 91 ? -19.631 -13.216 5.396 1.00 56.41 91 ALA A O 1
ATOM 677 N N . LEU A 1 92 ? -18.054 -13.187 3.779 1.00 55.97 92 LEU A N 1
ATOM 678 C CA . LEU A 1 92 ? -18.820 -12.446 2.813 1.00 55.97 92 LEU A CA 1
ATOM 679 C C . LEU A 1 92 ? -20.033 -13.323 2.540 1.00 55.97 92 LEU A C 1
ATOM 681 O O . LEU A 1 92 ? -19.904 -14.476 2.114 1.00 55.97 92 LEU A O 1
ATOM 685 N N . SER A 1 93 ? -21.209 -12.791 2.848 1.00 73.62 93 SER A N 1
ATOM 686 C CA . SER A 1 93 ? -22.460 -13.393 2.423 1.00 73.62 93 SER A CA 1
ATOM 687 C C . SER A 1 93 ? -22.353 -13.706 0.926 1.00 73.62 93 SER A C 1
ATOM 689 O O . SER A 1 93 ? -21.696 -12.952 0.201 1.00 73.62 93 SER A O 1
ATOM 691 N N . PRO A 1 94 ? -23.007 -14.763 0.413 1.00 68.56 94 PRO A N 1
ATOM 692 C CA . PRO A 1 94 ? -23.002 -15.062 -1.019 1.00 68.56 94 PRO A CA 1
ATOM 693 C C . PRO A 1 94 ? -23.274 -13.824 -1.893 1.00 68.56 94 PRO A C 1
ATOM 695 O O . PRO A 1 94 ? -22.666 -13.661 -2.947 1.00 68.56 94 PRO A O 1
ATOM 698 N N . ARG A 1 95 ? -24.104 -12.895 -1.393 1.00 68.50 95 ARG A N 1
ATOM 699 C CA . ARG A 1 95 ? -24.370 -11.592 -2.022 1.00 68.50 95 ARG A CA 1
ATOM 700 C C . ARG A 1 95 ? -23.209 -10.602 -1.932 1.00 68.50 95 ARG A C 1
ATOM 702 O O . ARG A 1 95 ? -22.943 -9.894 -2.893 1.00 68.50 95 ARG A O 1
ATOM 709 N N . GLU A 1 96 ? -22.521 -10.530 -0.798 1.00 76.31 96 GLU A N 1
AT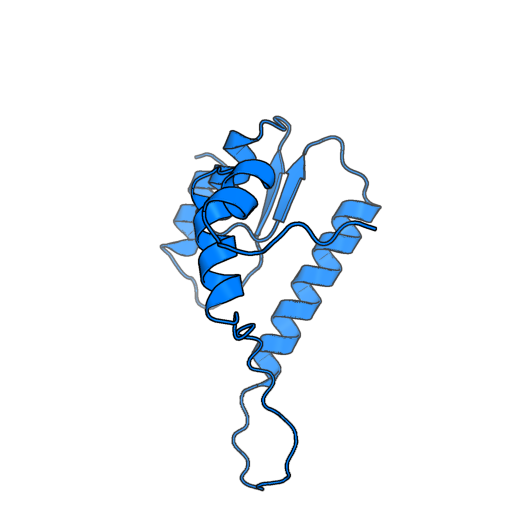OM 710 C CA . GLU A 1 96 ? -21.372 -9.637 -0.610 1.00 76.31 96 GLU A CA 1
ATOM 711 C C . GLU A 1 96 ? -20.180 -10.083 -1.463 1.00 76.31 96 GLU A C 1
ATOM 713 O O . GLU A 1 96 ? -19.535 -9.244 -2.088 1.00 76.31 96 GLU A O 1
ATOM 718 N N . SER A 1 97 ? -19.922 -11.392 -1.576 1.00 76.44 97 SER A N 1
ATOM 719 C CA . SER A 1 97 ? -18.898 -11.918 -2.491 1.00 76.44 97 SER A CA 1
ATOM 720 C C . SER A 1 97 ? -19.215 -11.602 -3.951 1.00 76.44 97 SER A C 1
ATOM 722 O O . SER A 1 97 ? -18.320 -11.256 -4.721 1.00 76.44 97 SER A O 1
ATOM 724 N N . GLU A 1 98 ? -20.485 -11.704 -4.339 1.00 75.50 98 GLU A N 1
ATOM 725 C CA . GLU A 1 98 ? -20.924 -11.382 -5.694 1.00 75.50 98 GLU A CA 1
ATOM 726 C C . GLU A 1 98 ? -20.814 -9.873 -5.979 1.00 75.50 98 GLU A C 1
ATOM 728 O O . GLU A 1 98 ? -20.338 -9.484 -7.044 1.00 75.50 98 GLU A O 1
ATOM 733 N N . LEU A 1 99 ? -21.125 -9.016 -5.003 1.00 80.38 99 LEU A N 1
ATOM 734 C CA . LEU A 1 99 ? -20.964 -7.562 -5.112 1.00 80.38 99 LEU A CA 1
ATOM 735 C C . LEU A 1 99 ? -19.481 -7.176 -5.242 1.00 80.38 99 LEU A C 1
ATOM 737 O O . LEU A 1 99 ? -19.117 -6.425 -6.147 1.00 80.38 99 LEU A O 1
ATOM 741 N N . VAL A 1 100 ? -18.606 -7.750 -4.408 1.00 79.38 100 VAL A N 1
ATOM 742 C CA . VAL A 1 100 ? -17.146 -7.564 -4.506 1.00 79.38 100 VAL A CA 1
ATOM 743 C C . VAL A 1 100 ? -16.627 -8.002 -5.879 1.00 79.38 100 VAL A C 1
ATOM 745 O O . VAL A 1 100 ? -15.791 -7.314 -6.469 1.00 79.38 100 VAL A O 1
ATOM 748 N N . LYS A 1 101 ? -17.158 -9.099 -6.433 1.00 77.44 101 LYS A N 1
ATOM 749 C CA . LYS A 1 101 ? -16.806 -9.571 -7.777 1.00 77.44 101 LYS A CA 1
ATOM 750 C C . LYS A 1 101 ? -17.237 -8.587 -8.870 1.00 77.44 101 LYS A C 1
ATOM 752 O O . LYS A 1 101 ? -16.458 -8.337 -9.785 1.00 77.44 101 LYS A O 1
ATOM 757 N N . LEU A 1 102 ? -18.432 -8.004 -8.776 1.00 80.50 102 LEU A N 1
ATOM 758 C CA . LEU A 1 102 ? -18.918 -7.015 -9.747 1.00 80.50 102 LEU A CA 1
ATOM 759 C C . LEU A 1 102 ? -18.144 -5.689 -9.667 1.00 80.50 102 LEU A C 1
ATOM 761 O O . LEU A 1 102 ? -17.784 -5.129 -10.701 1.00 80.50 102 LEU A O 1
ATOM 765 N N . LEU A 1 103 ? -17.803 -5.229 -8.461 1.00 78.69 103 LEU A N 1
ATOM 766 C CA . LEU A 1 103 ? -16.934 -4.061 -8.274 1.00 78.69 103 LEU A CA 1
ATOM 767 C C . LEU A 1 103 ? -15.525 -4.306 -8.828 1.00 78.69 103 LEU A C 1
ATOM 769 O O . LEU A 1 103 ? -14.957 -3.431 -9.477 1.00 78.69 103 LEU A O 1
ATOM 773 N N . SER A 1 104 ? -14.977 -5.510 -8.632 1.00 78.56 104 SER A N 1
ATOM 774 C CA . SER A 1 104 ? -13.683 -5.908 -9.205 1.00 78.56 104 SER A CA 1
ATOM 775 C C . SER A 1 104 ? -13.688 -5.948 -10.738 1.00 78.56 104 SER A C 1
ATOM 777 O O . SER A 1 104 ? -12.619 -5.878 -11.340 1.00 78.56 104 SER A O 1
ATOM 779 N N . LEU A 1 105 ? -14.857 -6.081 -11.367 1.00 81.81 105 LEU A N 1
ATOM 780 C CA . LEU A 1 105 ? -15.035 -6.009 -12.819 1.00 81.81 105 LEU A CA 1
ATOM 781 C C . LEU A 1 105 ? -15.262 -4.567 -13.313 1.00 81.81 105 LEU A C 1
ATOM 783 O O . LEU A 1 105 ? -15.411 -4.353 -14.513 1.00 81.81 105 LEU A O 1
ATOM 787 N N . GLY A 1 106 ? -15.266 -3.583 -12.407 1.00 79.50 106 GLY A N 1
ATOM 788 C CA . GLY A 1 106 ? -15.409 -2.165 -12.730 1.00 79.50 106 GLY A CA 1
ATOM 789 C C . GLY A 1 106 ? -16.848 -1.704 -12.959 1.00 79.50 106 GLY A C 1
ATOM 790 O O . GLY A 1 106 ? -17.040 -0.598 -13.461 1.00 79.50 106 GLY A O 1
ATOM 791 N N . LEU A 1 107 ? -17.853 -2.516 -12.603 1.00 77.38 107 LEU A N 1
ATOM 792 C CA . LEU A 1 107 ? -19.250 -2.099 -12.721 1.00 77.38 107 LEU A CA 1
ATOM 793 C C . LEU A 1 107 ? -19.579 -1.008 -11.703 1.00 77.38 107 LEU A C 1
ATOM 795 O O . LEU A 1 107 ? -19.172 -1.054 -10.539 1.00 77.38 107 LEU A O 1
ATOM 799 N N . THR A 1 108 ? -20.365 -0.034 -12.144 1.00 77.69 108 THR A N 1
ATOM 800 C CA . THR A 1 108 ? -20.853 1.049 -11.291 1.00 77.69 108 THR A CA 1
ATOM 801 C C . THR A 1 108 ? -22.021 0.583 -10.423 1.00 77.69 108 THR A C 1
ATOM 803 O O . THR A 1 108 ? -22.743 -0.354 -10.765 1.00 77.69 108 THR A O 1
ATOM 806 N N . ASN A 1 109 ? -22.284 1.291 -9.321 1.00 75.06 109 ASN A N 1
ATOM 807 C CA . ASN A 1 109 ? -23.400 0.977 -8.418 1.00 75.06 109 ASN A CA 1
ATOM 808 C C . ASN A 1 109 ? -24.761 0.870 -9.142 1.00 75.06 109 ASN A C 1
ATOM 810 O O . ASN A 1 109 ? -25.595 0.064 -8.742 1.00 75.06 109 ASN A O 1
ATOM 814 N N . LYS A 1 110 ? -24.963 1.637 -10.226 1.00 73.62 110 LYS A N 1
ATOM 815 C CA . LYS A 1 110 ? -26.182 1.625 -11.057 1.00 73.62 110 LYS A CA 1
ATOM 816 C C . LYS A 1 110 ? -26.319 0.358 -11.917 1.00 73.62 110 LYS A C 1
ATOM 818 O O . LYS A 1 110 ? -27.423 -0.108 -12.192 1.00 73.62 110 LYS A O 1
ATOM 823 N N . GLU A 1 111 ? -25.204 -0.199 -12.372 1.00 75.19 111 GLU A N 1
ATOM 824 C CA . GLU A 1 111 ? -25.194 -1.434 -13.164 1.00 75.19 111 GLU A CA 1
ATOM 825 C C . GLU A 1 111 ? -25.309 -2.660 -12.253 1.00 75.19 111 GLU A C 1
ATOM 827 O O . GLU A 1 111 ? -26.043 -3.598 -12.561 1.00 75.19 111 GLU A O 1
ATOM 832 N N . ILE A 1 112 ? -24.673 -2.611 -11.078 1.00 75.56 112 ILE A N 1
ATOM 833 C CA . ILE A 1 112 ? -24.788 -3.644 -10.041 1.00 75.56 112 ILE A CA 1
ATOM 834 C C . ILE A 1 112 ? -26.244 -3.781 -9.572 1.00 75.56 112 ILE A C 1
ATOM 836 O O . ILE A 1 112 ? -26.744 -4.902 -9.480 1.00 75.56 112 ILE A O 1
ATOM 840 N N . SER A 1 113 ? -26.952 -2.663 -9.357 1.00 64.56 113 SER A N 1
ATOM 841 C CA . SER A 1 113 ? -28.377 -2.668 -8.983 1.00 64.56 113 SER A CA 1
ATOM 842 C C . SER A 1 113 ? -29.308 -3.178 -10.085 1.00 64.56 113 SER A C 1
ATOM 844 O O . SER A 1 113 ? -30.439 -3.553 -9.803 1.00 64.56 113 SER A O 1
ATOM 846 N N . SER A 1 114 ? -28.858 -3.168 -11.342 1.00 67.81 114 SER A N 1
ATOM 847 C CA . SER A 1 114 ? -29.634 -3.693 -12.472 1.00 67.81 114 SER A CA 1
ATOM 848 C C . SER A 1 114 ? -29.433 -5.203 -12.649 1.00 67.81 114 SER A C 1
ATOM 850 O O . SER A 1 114 ? -30.336 -5.891 -13.117 1.00 67.81 114 SER A O 1
ATOM 852 N N . ASN A 1 115 ? -28.252 -5.720 -12.287 1.00 61.19 115 ASN A N 1
ATOM 853 C CA . ASN A 1 115 ? -27.864 -7.117 -12.502 1.00 61.19 115 ASN A CA 1
ATOM 854 C C . ASN A 1 115 ? -28.190 -8.025 -11.305 1.00 61.19 115 ASN A C 1
ATOM 856 O O . ASN A 1 115 ? -28.538 -9.191 -11.478 1.00 61.19 115 ASN A O 1
ATOM 860 N N . MET A 1 116 ? -28.117 -7.491 -10.085 1.00 64.75 116 MET A N 1
ATOM 861 C CA . MET A 1 116 ? -28.740 -8.112 -8.922 1.00 64.75 116 MET A CA 1
ATOM 862 C C . MET A 1 116 ? -30.153 -7.543 -8.813 1.00 64.75 116 MET A C 1
ATOM 864 O O . MET A 1 116 ? -30.282 -6.334 -8.699 1.00 64.75 116 MET A O 1
ATOM 868 N N . PHE A 1 117 ? -31.202 -8.375 -8.820 1.00 55.59 117 PHE A N 1
ATOM 869 C CA . PHE A 1 117 ? -32.617 -8.002 -8.590 1.00 55.59 117 PHE A CA 1
ATOM 870 C C . PHE A 1 117 ? -32.871 -7.431 -7.168 1.00 55.59 117 PHE A C 1
ATOM 872 O O . PHE A 1 117 ? -33.783 -7.841 -6.449 1.00 55.59 117 PHE A O 1
ATOM 879 N N . ILE A 1 118 ? -32.033 -6.507 -6.710 1.00 55.91 118 ILE A N 1
ATOM 880 C CA . ILE A 1 118 ? -32.160 -5.770 -5.465 1.00 55.91 118 ILE A CA 1
ATOM 881 C C . ILE A 1 118 ? -32.888 -4.489 -5.850 1.00 55.91 118 ILE A C 1
ATOM 883 O O . ILE A 1 118 ? -32.297 -3.542 -6.361 1.00 55.91 118 ILE A O 1
ATOM 887 N N . SER A 1 119 ? -34.206 -4.519 -5.664 1.00 46.41 119 SER A N 1
ATOM 888 C CA . SER A 1 119 ? -35.085 -3.374 -5.874 1.00 46.41 119 SER A CA 1
ATOM 889 C C . SER A 1 119 ? -34.529 -2.137 -5.165 1.00 46.41 119 SER A C 1
ATOM 891 O O . SER A 1 119 ? -34.096 -2.223 -4.015 1.00 46.41 119 SER A O 1
ATOM 893 N N . GLU A 1 120 ? -34.571 -0.994 -5.854 1.00 46.59 120 GLU A N 1
ATOM 894 C CA . GLU A 1 120 ? -34.278 0.327 -5.301 1.00 46.59 120 GLU A CA 1
ATOM 895 C C . GLU A 1 120 ? -35.058 0.538 -3.996 1.00 46.59 120 GLU A C 1
ATOM 897 O O . GLU A 1 120 ? -36.271 0.759 -4.002 1.00 46.59 120 GLU A O 1
ATOM 902 N N . SER A 1 121 ? -34.362 0.495 -2.862 1.00 35.41 121 SER A N 1
ATOM 903 C CA . SER A 1 121 ? -34.906 0.990 -1.602 1.00 35.41 121 SER A 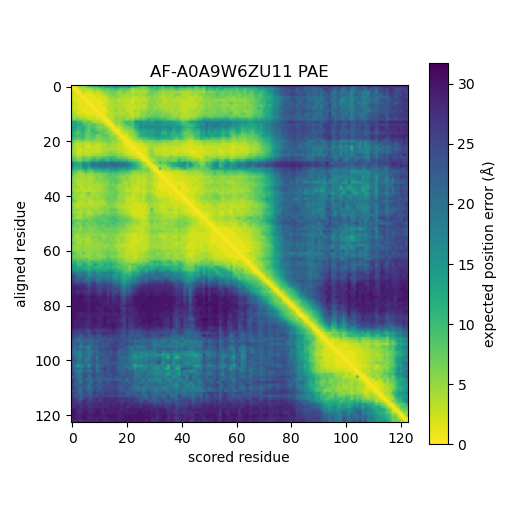CA 1
ATOM 904 C C . SER A 1 121 ? -34.683 2.493 -1.553 1.00 35.41 121 SER A C 1
ATOM 906 O O . SER A 1 121 ? -33.643 2.992 -1.133 1.00 35.41 121 SER A O 1
ATOM 908 N N . LYS A 1 122 ? -35.693 3.198 -2.045 1.00 43.19 122 LYS A N 1
ATOM 909 C CA . LYS A 1 122 ? -35.913 4.630 -1.895 1.00 43.19 122 LYS A CA 1
ATOM 910 C C . LYS A 1 122 ? -36.150 4.951 -0.409 1.00 43.19 122 LYS A C 1
ATOM 912 O O . LYS A 1 122 ? -37.212 4.589 0.090 1.00 43.19 122 LYS A O 1
ATOM 917 N N . HIS A 1 123 ? -35.210 5.617 0.269 1.00 37.72 123 HIS A N 1
ATOM 918 C CA . HIS A 1 123 ? -35.471 6.861 1.013 1.00 37.72 123 HIS A CA 1
ATOM 919 C C . HIS A 1 123 ? -34.197 7.552 1.507 1.00 37.72 123 HIS A C 1
ATOM 921 O O . HIS A 1 123 ? -33.247 6.835 1.886 1.00 37.72 123 HIS A O 1
#

Organism: NCBI:txid2557542

pLDDT: mean 71.19, std 14.1, range [35.41, 88.81]

Foldseek 3Di:
DDPLVVLLVCVVVPDVVSVLDAAEAEECDPDPVVQVSCVVSPHQYYHYPPDDPVVVVVSVVVSVVVSVVVVPPPDPDDDPDDDDDPPPPVVQDPLSVVVVVCVVVVDDPVVNCVVPVPPDPDD

Sequence (123 aa):
MSGLDFLEYVRDHPVENVRGLPFVLLTARGMTDDRIAGYQKGASAYLPKPFSPEELKAILIGLVSRNSATSSASSPSSSPVTAPPLESSVALSPRESELVKLLSLGLTNKEISSNMFISESKH

Mean predicted aligned error: 15.95 Å

Solvent-accessible surface area (backbone atoms only — not comparable to full-atom values): 7900 Å² total; per-residue (Å²): 133,53,77,66,56,48,48,45,49,50,68,77,55,64,50,87,89,52,70,82,65,82,37,72,47,77,33,80,66,73,51,68,66,59,49,51,53,40,47,76,63,66,38,71,43,74,46,46,55,90,65,56,72,65,57,54,49,52,53,51,53,56,51,54,57,52,53,53,61,64,68,70,71,83,71,95,75,93,70,98,68,97,66,83,77,88,62,78,64,72,76,58,48,79,65,50,50,51,49,54,52,43,49,74,70,66,51,49,75,73,54,49,46,68,73,43,92,55,74,86,81,85,129

Secondary structure (DSSP, 8-state):
--HHHHHHHHHHS--TTTTT---EEEES---HHHHHHHHHTT-SEEEESS--HHHHHHHHHHHHHHHHHHHTT--------------------HHHHHHHHHHHTT--HHHHHHHS-------

InterPro domains:
  IPR000792 Transcription regulator LuxR, C-terminal [PF00196] (91-120)
  IPR000792 Transcription regulator LuxR, C-terminal [PR00038] (92-106)
  IPR000792 Transcription regulator LuxR, C-terminal [PR00038] (106-122)
  IPR000792 Transcription regulator LuxR, C-terminal [PS50043] (85-123)
  IPR001789 Signal transduction response regulator, receiver domain [PF00072] (1-60)
  IPR001789 Signal transduction response regulator, receiver domain [PS50110] (1-64)
  IPR011006 CheY-like superfamily [SSF52172] (1-70)
  IPR016032 Signal transduction response regulator, C-terminal effector [SSF46894] (82-121)
  IPR036388 Winged helix-like DNA-binding domain superfamily [G3DSA:1.10.10.10] (85-122)
  IPR039420 Transcriptional regulatory protein WalR-like [PTHR48111] (1-103)

Radius of gyration: 19.92 Å; Cα contacts (8 Å, |Δi|>4): 68; chains: 1; bounding box: 53×42×40 Å